Protein AF-A0A812ILW1-F1 (afdb_monomer_lite)

pLDDT: mean 84.96, std 14.06, range [42.44, 96.75]

Sequence (118 aa):
VFGTSQVTTGAGGDLQQVERMARAMVTQFGMSEVGSLAIDDGGFMGPDYSEELSSKIDNAIKEISDDCYLNALNILMTNRACLDRVADELTETETMPGDRLREIIAEYVEIPSKLAAV

Foldseek 3Di:
DQDPVPDDCPCVVVVVVLLVVQLCCVQPVQVDPLGNNVQDQVPPVGTDDDPVSVVVSVVSSVVSSVVVVVVVVVVCVLCVVLVVVVVVVCVVVVDDDPVRSVVSVVVPDPDPPVVVPD

Structure (mmCIF, N/CA/C/O backbone):
data_AF-A0A812ILW1-F1
#
_entry.id   AF-A0A812ILW1-F1
#
loop_
_atom_site.group_PDB
_atom_site.id
_atom_site.type_symbol
_atom_site.label_atom_id
_atom_site.label_alt_id
_atom_site.label_comp_id
_atom_site.label_asym_id
_atom_site.label_entity_id
_atom_site.label_seq_id
_atom_site.pdbx_PDB_ins_code
_atom_site.Cartn_x
_atom_site.Cartn_y
_atom_site.Cartn_z
_atom_site.occupancy
_atom_site.B_iso_or_equiv
_atom_site.auth_seq_id
_atom_site.auth_comp_id
_atom_site.auth_asym_id
_atom_site.auth_atom_id
_atom_site.pdbx_PDB_model_num
ATOM 1 N N . VAL A 1 1 ? -9.021 8.624 5.045 1.00 77.81 1 VAL A N 1
ATOM 2 C CA . VAL A 1 1 ? -9.098 8.835 6.510 1.00 77.81 1 VAL A CA 1
ATOM 3 C C . VAL A 1 1 ? -8.652 10.246 6.868 1.00 77.81 1 VAL A C 1
ATOM 5 O O . VAL A 1 1 ? -9.505 11.073 7.132 1.00 77.81 1 VAL A O 1
ATOM 8 N N . PHE A 1 2 ? -7.349 10.545 6.794 1.00 85.06 2 PHE A N 1
ATOM 9 C CA . PHE A 1 2 ? -6.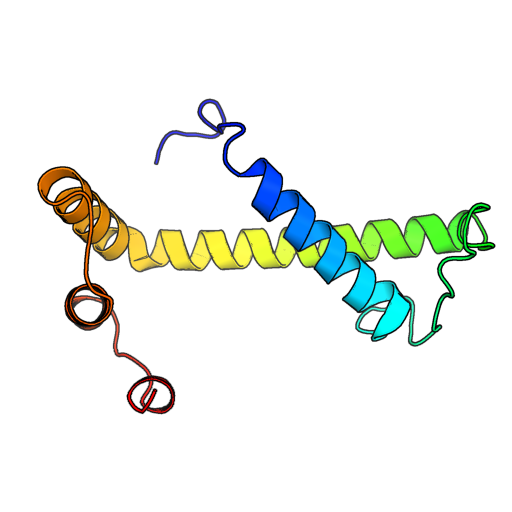768 11.782 7.339 1.00 85.06 2 PHE A CA 1
ATOM 10 C C . PHE A 1 2 ? -6.372 12.820 6.273 1.00 85.06 2 PHE A C 1
ATOM 12 O O . PHE A 1 2 ? -5.941 13.918 6.604 1.00 85.06 2 PHE A O 1
ATOM 19 N N . GLY A 1 3 ? -6.557 12.496 4.989 1.00 85.06 3 GLY A N 1
ATOM 20 C CA . GLY A 1 3 ? -6.200 13.364 3.864 1.00 85.06 3 GLY A CA 1
ATOM 21 C C . GLY A 1 3 ? -4.720 13.283 3.476 1.00 85.06 3 GLY A C 1
ATOM 22 O O . GLY A 1 3 ? -3.897 12.718 4.192 1.00 85.06 3 GLY A O 1
ATOM 23 N N . THR A 1 4 ? -4.381 13.846 2.315 1.00 84.69 4 THR A N 1
ATOM 24 C CA . THR A 1 4 ? -3.015 13.832 1.755 1.00 84.69 4 THR A CA 1
ATOM 25 C C . THR A 1 4 ? -2.028 14.682 2.556 1.00 84.69 4 THR A C 1
ATOM 27 O O . THR A 1 4 ? -0.827 14.441 2.512 1.00 84.69 4 THR A O 1
ATOM 30 N N . SER A 1 5 ? -2.521 15.649 3.332 1.00 83.06 5 SER A N 1
ATOM 31 C CA . SER A 1 5 ? -1.713 16.512 4.199 1.00 83.06 5 SER A CA 1
ATOM 32 C C . SER A 1 5 ? -1.261 15.843 5.499 1.00 83.06 5 SER A C 1
ATOM 34 O O . SER A 1 5 ? -0.462 16.425 6.226 1.00 83.06 5 SER A O 1
ATOM 36 N N . GLN A 1 6 ? -1.780 14.654 5.814 1.00 85.38 6 GLN A N 1
ATOM 37 C CA . GLN A 1 6 ? -1.466 13.899 7.033 1.00 85.38 6 GLN A CA 1
ATOM 38 C C . GLN A 1 6 ? -0.688 12.610 6.732 1.00 85.38 6 GLN A C 1
ATOM 40 O O . GLN A 1 6 ? -0.650 11.692 7.549 1.00 85.38 6 GLN A O 1
ATOM 45 N N . VAL A 1 7 ? -0.078 12.517 5.547 1.00 85.69 7 VAL A N 1
ATOM 46 C CA . VAL A 1 7 ? 0.816 11.405 5.213 1.00 85.69 7 VAL A CA 1
ATOM 47 C C . VAL A 1 7 ? 2.071 11.509 6.078 1.00 85.69 7 VAL A C 1
ATOM 49 O O . VAL A 1 7 ? 2.747 12.537 6.090 1.00 85.69 7 VAL A O 1
ATOM 52 N N . THR A 1 8 ? 2.366 10.446 6.823 1.00 88.81 8 THR A N 1
ATOM 53 C CA . THR A 1 8 ? 3.512 10.384 7.734 1.00 88.81 8 THR A CA 1
ATOM 54 C C . THR A 1 8 ? 4.710 9.713 7.064 1.00 88.81 8 THR A C 1
ATOM 56 O O . THR A 1 8 ? 4.585 9.017 6.057 1.00 88.81 8 THR A O 1
ATOM 59 N N . THR A 1 9 ? 5.896 9.881 7.646 1.00 89.75 9 THR A N 1
ATOM 60 C CA . THR A 1 9 ? 7.130 9.231 7.176 1.00 89.75 9 THR A CA 1
ATOM 61 C C . THR A 1 9 ? 7.246 7.761 7.593 1.00 89.75 9 THR A C 1
ATOM 63 O O . THR A 1 9 ? 8.187 7.086 7.179 1.00 89.75 9 THR A O 1
ATOM 66 N N . GLY A 1 10 ? 6.300 7.240 8.386 1.00 90.81 10 GLY A N 1
ATOM 67 C CA . GLY A 1 10 ? 6.345 5.875 8.924 1.00 90.81 10 GLY A CA 1
ATOM 68 C C . GLY A 1 10 ? 6.320 4.783 7.850 1.00 90.81 10 GLY A C 1
ATOM 69 O O . GLY A 1 10 ? 6.926 3.736 8.037 1.00 90.81 10 GLY A O 1
ATOM 70 N N . ALA A 1 11 ? 5.712 5.060 6.694 1.00 90.50 11 ALA A N 1
ATOM 71 C CA . ALA A 1 11 ? 5.654 4.133 5.561 1.00 90.50 11 ALA A CA 1
ATOM 72 C C . ALA A 1 11 ? 6.949 4.087 4.721 1.00 90.50 11 ALA A C 1
ATOM 74 O O . ALA A 1 11 ? 7.015 3.375 3.722 1.00 90.50 11 ALA A O 1
ATOM 75 N N . GLY A 1 12 ? 7.991 4.849 5.082 1.00 91.88 12 GLY A N 1
ATOM 76 C CA . GLY A 1 12 ? 9.214 4.955 4.279 1.00 91.88 12 GLY A CA 1
ATOM 77 C C . GLY A 1 12 ? 9.913 3.612 4.034 1.00 91.88 12 GLY A C 1
ATOM 78 O O . GLY A 1 12 ? 10.401 3.370 2.932 1.00 91.88 12 GLY A O 1
ATOM 79 N N . GLY A 1 13 ? 9.920 2.716 5.027 1.00 93.88 13 GLY A N 1
ATOM 80 C CA . GLY A 1 13 ? 10.497 1.374 4.882 1.00 93.88 13 GLY A CA 1
ATOM 81 C C . GLY A 1 13 ? 9.727 0.489 3.896 1.00 93.88 13 GLY A C 1
ATOM 82 O O . GLY A 1 13 ? 10.340 -0.249 3.124 1.00 93.88 13 GLY A O 1
ATOM 83 N N . ASP A 1 14 ? 8.399 0.602 3.872 1.00 93.94 14 ASP A N 1
ATOM 84 C CA . ASP A 1 14 ? 7.542 -0.149 2.950 1.00 93.94 14 ASP A CA 1
ATOM 85 C C . ASP A 1 14 ? 7.689 0.368 1.518 1.00 93.94 14 ASP A C 1
ATOM 87 O O . ASP A 1 14 ? 7.834 -0.424 0.591 1.00 93.94 14 ASP A O 1
ATOM 91 N N . LEU A 1 15 ? 7.770 1.689 1.329 1.00 92.44 15 LEU A N 1
ATOM 92 C CA . LEU A 1 15 ? 8.015 2.287 0.011 1.00 92.44 15 LEU A CA 1
ATOM 93 C C . LEU A 1 15 ? 9.360 1.844 -0.581 1.00 92.44 15 LEU A C 1
ATOM 95 O O . LEU A 1 15 ? 9.443 1.543 -1.769 1.00 92.44 15 LEU A O 1
ATOM 99 N N . GLN A 1 16 ? 10.403 1.737 0.246 1.00 92.94 16 GLN A N 1
ATOM 100 C CA . GLN A 1 16 ? 11.686 1.182 -0.192 1.00 92.94 16 GLN A CA 1
ATOM 101 C C . GLN A 1 16 ? 11.585 -0.304 -0.565 1.00 92.94 16 GLN A C 1
ATOM 103 O O . GLN A 1 16 ? 12.295 -0.757 -1.457 1.00 92.94 16 GLN A O 1
ATOM 108 N N . GLN A 1 17 ? 10.743 -1.086 0.118 1.00 94.31 17 GLN A N 1
ATOM 109 C CA . GLN A 1 17 ? 10.502 -2.485 -0.253 1.00 94.31 17 GLN A CA 1
ATOM 110 C C . GLN A 1 17 ? 9.762 -2.601 -1.588 1.00 94.31 17 GLN A C 1
ATOM 112 O O . GLN A 1 17 ? 10.154 -3.423 -2.416 1.00 94.31 17 GLN A O 1
ATOM 117 N N . VAL A 1 18 ? 8.743 -1.764 -1.807 1.00 93.94 18 VAL A N 1
ATOM 118 C CA . VAL A 1 18 ? 7.997 -1.700 -3.072 1.00 93.94 18 VAL A CA 1
ATOM 119 C C . VAL A 1 18 ? 8.933 -1.360 -4.229 1.00 93.94 18 VAL A C 1
ATOM 121 O O . VAL A 1 18 ? 8.934 -2.079 -5.224 1.00 93.94 18 VAL A O 1
ATOM 124 N N . GLU A 1 19 ? 9.783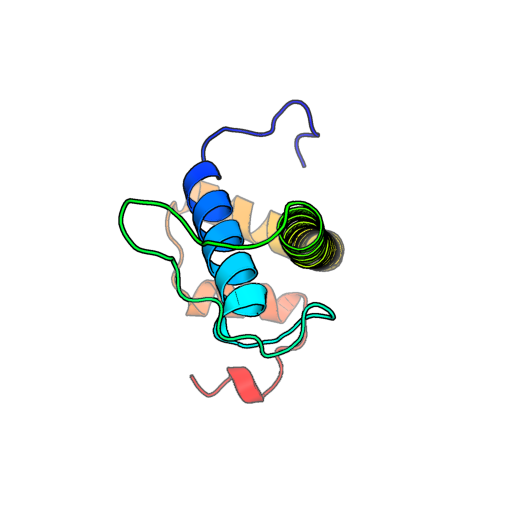 -0.340 -4.077 1.00 91.12 19 GLU A N 1
ATOM 125 C CA . GLU A 1 19 ? 10.756 0.049 -5.107 1.00 91.12 19 GLU A CA 1
ATOM 126 C C . GLU A 1 19 ? 11.689 -1.109 -5.474 1.00 91.12 19 GLU A C 1
ATOM 128 O O . GLU A 1 19 ? 11.804 -1.454 -6.651 1.00 91.12 19 GLU A O 1
ATOM 133 N N . ARG A 1 20 ? 12.284 -1.776 -4.475 1.00 91.94 20 ARG A N 1
ATOM 134 C CA . ARG A 1 20 ? 13.196 -2.903 -4.720 1.00 91.94 20 ARG A CA 1
ATOM 135 C C . ARG A 1 20 ? 12.507 -4.060 -5.432 1.00 91.94 20 ARG A C 1
ATOM 137 O O . ARG A 1 20 ? 13.096 -4.672 -6.321 1.00 91.94 20 ARG A O 1
ATOM 144 N N . MET A 1 21 ? 11.275 -4.375 -5.035 1.00 93.69 21 MET A N 1
ATOM 145 C CA . MET A 1 21 ? 10.512 -5.467 -5.633 1.00 93.69 21 MET A CA 1
ATOM 146 C C . MET A 1 21 ? 10.123 -5.143 -7.076 1.00 93.69 21 MET A C 1
ATOM 148 O O . MET A 1 21 ? 10.371 -5.957 -7.961 1.00 93.69 21 MET A O 1
ATOM 152 N N . ALA A 1 22 ? 9.594 -3.944 -7.326 1.00 92.81 22 ALA A N 1
ATOM 153 C CA . ALA A 1 22 ? 9.242 -3.489 -8.667 1.00 92.81 22 ALA A CA 1
ATOM 154 C C . ALA A 1 22 ? 10.474 -3.435 -9.584 1.00 92.81 22 ALA A C 1
ATOM 156 O O . ALA A 1 22 ? 10.419 -3.905 -10.719 1.00 92.81 22 ALA A O 1
ATOM 157 N N . ARG A 1 23 ? 11.621 -2.961 -9.079 1.00 90.25 23 ARG A N 1
ATOM 158 C CA . ARG A 1 23 ? 12.887 -2.989 -9.822 1.00 90.25 23 ARG A CA 1
ATOM 159 C C . ARG A 1 23 ? 13.278 -4.410 -10.209 1.00 90.25 23 ARG A C 1
ATOM 161 O O . ARG A 1 23 ? 13.538 -4.646 -11.382 1.00 90.25 23 ARG A O 1
ATOM 168 N N . ALA A 1 24 ? 13.260 -5.360 -9.273 1.00 89.50 24 ALA A N 1
ATOM 169 C CA . ALA A 1 24 ? 13.571 -6.760 -9.568 1.00 89.50 24 ALA A CA 1
ATOM 170 C C . ALA A 1 24 ? 12.585 -7.383 -10.576 1.00 89.50 24 ALA A C 1
ATOM 172 O O . ALA A 1 24 ? 13.000 -8.112 -11.478 1.00 89.50 24 ALA A O 1
ATOM 173 N N . MET A 1 25 ? 11.292 -7.057 -10.476 1.00 90.56 25 MET A N 1
ATOM 174 C CA . MET A 1 25 ? 10.280 -7.482 -11.449 1.00 90.56 25 MET A CA 1
ATOM 175 C C . MET A 1 25 ? 10.633 -7.034 -12.868 1.00 90.56 25 MET A C 1
ATOM 177 O O . MET A 1 25 ? 10.534 -7.829 -13.801 1.00 90.56 25 MET A O 1
ATOM 181 N N . VAL A 1 26 ? 11.094 -5.794 -13.019 1.00 89.19 26 VAL A N 1
ATOM 182 C CA . VAL A 1 26 ? 11.481 -5.227 -14.312 1.00 89.19 26 VAL A CA 1
ATOM 183 C C . VAL A 1 26 ? 12.824 -5.780 -14.800 1.00 89.19 26 VAL A C 1
ATOM 185 O O . VAL A 1 26 ? 12.906 -6.238 -15.934 1.00 89.19 26 VAL A O 1
ATOM 188 N N . THR A 1 27 ? 13.870 -5.765 -13.971 1.00 84.12 27 THR A N 1
ATOM 189 C CA . THR A 1 27 ? 15.255 -6.011 -14.421 1.00 84.12 27 THR A CA 1
ATOM 190 C C . THR A 1 27 ? 15.713 -7.463 -14.329 1.00 84.12 27 THR A C 1
ATOM 192 O O . THR A 1 27 ? 16.643 -7.851 -15.032 1.00 84.12 27 THR A O 1
ATOM 195 N N . GLN A 1 28 ? 15.098 -8.274 -13.464 1.00 83.31 28 GLN A N 1
ATOM 196 C CA . GLN A 1 28 ? 15.520 -9.660 -13.222 1.00 83.31 28 GLN A CA 1
ATOM 197 C C . GLN A 1 28 ? 14.484 -10.665 -13.716 1.00 83.31 28 GLN A C 1
ATOM 199 O O . GLN A 1 28 ? 14.843 -11.716 -14.244 1.00 83.31 28 GLN A O 1
ATOM 204 N N . PHE A 1 29 ? 13.197 -10.358 -13.544 1.00 85.50 29 PHE A N 1
ATOM 205 C CA . PHE A 1 29 ? 12.118 -11.295 -13.867 1.00 85.50 29 PHE A CA 1
ATOM 206 C C . PHE A 1 29 ? 11.473 -11.040 -15.232 1.00 85.50 29 PHE A C 1
ATOM 208 O O . PHE A 1 29 ? 10.720 -11.891 -15.704 1.00 85.50 29 PHE A O 1
ATOM 215 N N . GLY A 1 30 ? 11.766 -9.905 -15.875 1.00 83.94 30 GLY A N 1
ATOM 216 C CA . GLY A 1 30 ? 11.211 -9.557 -17.184 1.00 83.94 30 GLY A CA 1
ATOM 217 C C . GLY A 1 30 ? 9.691 -9.380 -17.169 1.00 83.94 30 GLY A C 1
ATOM 218 O O . GLY A 1 30 ? 9.025 -9.711 -18.144 1.00 83.94 30 GLY A O 1
ATOM 219 N N . MET A 1 31 ? 9.129 -8.899 -16.057 1.00 85.88 31 MET A N 1
ATOM 220 C CA . MET A 1 31 ? 7.686 -8.697 -15.865 1.00 85.88 31 MET A CA 1
ATOM 221 C C . MET A 1 31 ? 7.204 -7.331 -16.379 1.00 85.88 31 MET A C 1
ATOM 223 O O . MET A 1 31 ? 6.250 -6.767 -15.848 1.00 85.88 31 MET A O 1
ATOM 227 N N . SER A 1 32 ? 7.870 -6.775 -17.389 1.00 84.31 32 SER A N 1
ATOM 228 C CA . SER A 1 32 ? 7.464 -5.530 -18.038 1.00 84.31 32 SER A CA 1
ATOM 229 C C . SER A 1 32 ? 7.824 -5.528 -19.520 1.00 84.31 32 SER A C 1
ATOM 231 O O . SER A 1 32 ? 8.576 -6.377 -20.003 1.00 84.31 32 SER A O 1
ATOM 233 N N . GLU A 1 33 ? 7.331 -4.515 -20.231 1.00 75.94 33 GLU A N 1
ATOM 234 C CA . GLU A 1 33 ? 7.620 -4.255 -21.648 1.00 75.94 33 GLU A CA 1
ATOM 235 C C . GLU A 1 33 ? 9.115 -4.003 -21.939 1.00 75.94 33 GLU A C 1
ATOM 237 O O . GLU A 1 33 ? 9.536 -3.995 -23.094 1.00 75.94 33 GLU A O 1
ATOM 242 N N . VAL A 1 34 ? 9.944 -3.831 -20.899 1.00 76.56 34 VAL A N 1
ATOM 243 C CA . VAL A 1 34 ? 11.413 -3.778 -21.014 1.00 76.56 34 VAL A CA 1
ATOM 244 C C . VAL A 1 34 ? 11.989 -5.143 -21.441 1.00 76.56 34 VAL A C 1
ATOM 246 O O . VAL A 1 34 ? 13.073 -5.204 -22.024 1.00 76.56 34 VAL A O 1
ATOM 249 N N . GLY A 1 35 ? 11.232 -6.228 -21.239 1.00 64.38 35 GLY A N 1
ATOM 250 C CA . GLY A 1 35 ? 11.584 -7.589 -21.632 1.00 64.38 35 GLY A CA 1
ATOM 251 C C . GLY A 1 35 ? 12.519 -8.291 -20.645 1.00 64.38 35 GLY A C 1
ATOM 252 O O . GLY A 1 35 ? 13.005 -7.710 -19.679 1.00 64.38 35 GLY A O 1
ATOM 253 N N . SER A 1 36 ? 12.791 -9.575 -20.892 1.00 58.41 36 SER A N 1
ATOM 254 C CA . SER A 1 36 ? 13.650 -10.431 -20.057 1.00 58.41 36 SER A CA 1
ATOM 255 C C . SER A 1 36 ? 15.144 -10.179 -20.283 1.00 58.41 36 SER A C 1
ATOM 257 O O . SER A 1 36 ? 15.926 -11.122 -20.443 1.00 58.41 36 SER A O 1
ATOM 259 N N . LEU A 1 37 ? 15.553 -8.914 -20.364 1.00 57.56 37 LEU A N 1
ATOM 260 C CA . LEU A 1 37 ? 16.964 -8.585 -20.276 1.00 57.56 37 LEU A CA 1
ATOM 261 C C . LEU A 1 37 ? 17.329 -8.793 -18.806 1.00 57.56 37 LEU A C 1
ATOM 263 O O . LEU A 1 37 ? 16.872 -8.039 -17.958 1.00 57.56 37 LEU A O 1
ATOM 267 N N . ALA A 1 38 ? 18.079 -9.851 -18.488 1.00 56.19 38 ALA A N 1
ATOM 268 C CA . ALA A 1 38 ? 18.711 -9.970 -17.179 1.00 56.19 38 ALA A CA 1
ATOM 269 C C . ALA A 1 38 ? 19.770 -8.866 -17.111 1.00 56.19 38 ALA A C 1
ATOM 271 O O . ALA A 1 38 ? 20.903 -9.049 -17.560 1.00 56.19 38 ALA A O 1
ATOM 272 N N . ILE A 1 39 ? 19.349 -7.682 -16.676 1.00 60.44 39 ILE A N 1
ATOM 273 C CA . ILE A 1 39 ? 20.222 -6.524 -16.557 1.00 60.44 39 ILE A CA 1
ATOM 274 C C . ILE A 1 39 ? 21.060 -6.766 -15.309 1.00 60.44 39 ILE A C 1
ATOM 276 O O . ILE A 1 39 ? 20.557 -6.688 -14.190 1.00 60.44 39 ILE A O 1
ATOM 280 N N . ASP A 1 40 ? 22.319 -7.140 -15.524 1.00 57.22 40 ASP A N 1
ATOM 281 C CA . ASP A 1 40 ? 23.295 -7.290 -14.453 1.00 57.22 40 ASP A CA 1
ATOM 282 C C . ASP A 1 40 ? 23.500 -5.933 -13.767 1.00 57.22 40 ASP A C 1
ATOM 284 O O . ASP A 1 40 ? 23.662 -4.910 -14.434 1.00 57.22 40 ASP A O 1
ATOM 288 N N . ASP A 1 41 ? 23.494 -5.916 -12.434 1.00 57.12 41 ASP A N 1
ATOM 289 C CA . ASP A 1 41 ? 23.499 -4.695 -11.609 1.00 57.12 41 ASP A CA 1
ATOM 290 C C . ASP A 1 41 ? 24.876 -3.988 -11.609 1.00 57.12 41 ASP A C 1
ATOM 292 O O . ASP A 1 41 ? 25.139 -3.095 -10.809 1.00 57.12 41 ASP A O 1
ATOM 296 N N . GLY A 1 42 ? 25.796 -4.406 -12.492 1.00 53.59 42 GLY A N 1
ATOM 297 C CA . GLY A 1 42 ? 27.054 -3.721 -12.826 1.00 53.59 42 GLY A CA 1
ATOM 298 C C . GLY A 1 42 ? 28.061 -3.545 -11.681 1.00 53.59 42 GLY A C 1
ATOM 299 O O . GLY A 1 42 ? 29.112 -2.924 -11.858 1.00 53.59 42 GLY A O 1
ATOM 300 N N . GLY A 1 43 ? 27.780 -4.079 -10.491 1.00 57.34 43 GLY A N 1
ATOM 301 C CA . GLY A 1 43 ? 28.600 -3.851 -9.306 1.00 57.34 43 GLY A CA 1
ATOM 302 C C . GLY A 1 43 ? 28.767 -2.356 -8.988 1.00 57.34 43 GLY A C 1
ATOM 303 O O . GLY A 1 43 ? 27.867 -1.545 -9.172 1.00 57.34 43 GLY A O 1
ATOM 304 N N . PHE A 1 44 ? 29.943 -1.963 -8.492 1.00 51.25 44 PHE A N 1
ATOM 305 C CA . PHE A 1 44 ? 30.208 -0.609 -7.971 1.00 51.25 44 PHE A CA 1
ATOM 306 C C . PHE A 1 44 ? 30.123 0.522 -9.022 1.00 51.25 44 PHE A C 1
ATOM 308 O O . PHE A 1 44 ? 30.093 1.692 -8.648 1.00 51.25 44 PHE A O 1
ATOM 315 N N . MET A 1 45 ? 30.104 0.199 -10.320 1.00 58.31 45 MET A N 1
ATOM 316 C CA . MET A 1 45 ? 29.984 1.183 -11.406 1.00 58.31 45 MET A CA 1
ATOM 317 C C . MET A 1 45 ? 28.534 1.450 -11.835 1.00 58.31 45 MET A C 1
ATOM 319 O O . MET A 1 45 ? 28.304 2.380 -12.605 1.00 58.31 45 MET A O 1
ATOM 323 N N . GLY A 1 46 ? 27.567 0.711 -11.281 1.00 56.19 46 GLY A N 1
ATOM 324 C CA . GLY A 1 46 ? 26.178 0.757 -11.718 1.00 56.19 46 GLY A CA 1
ATOM 325 C C . GLY A 1 46 ? 25.982 0.058 -13.067 1.00 56.19 46 GLY A C 1
ATOM 326 O O . GLY A 1 46 ? 26.951 -0.273 -13.755 1.00 56.19 46 GLY A O 1
ATOM 327 N N . PRO A 1 47 ? 24.731 -0.224 -13.439 1.00 59.03 47 PRO A N 1
ATOM 328 C CA . PRO A 1 47 ? 24.440 -0.980 -14.644 1.00 59.03 47 PRO A CA 1
ATOM 329 C C . PRO A 1 47 ? 24.764 -0.169 -15.911 1.00 59.03 47 PRO A C 1
ATOM 331 O O . PRO A 1 47 ? 24.428 1.010 -16.029 1.00 59.03 47 PRO A O 1
ATOM 334 N N . ASP A 1 48 ? 25.422 -0.823 -16.867 1.00 61.31 48 ASP A N 1
ATOM 335 C CA . ASP A 1 48 ? 25.941 -0.213 -18.097 1.00 61.31 48 ASP A CA 1
ATOM 336 C C . ASP A 1 48 ? 24.857 -0.258 -19.196 1.00 61.31 48 ASP A C 1
ATOM 338 O O . ASP A 1 48 ? 24.909 -1.057 -20.134 1.00 61.31 48 ASP A O 1
ATOM 342 N N . TYR A 1 49 ? 23.798 0.544 -19.037 1.00 72.12 49 TYR A N 1
ATOM 343 C CA . TYR A 1 49 ? 22.727 0.674 -20.031 1.00 72.12 49 TYR A CA 1
ATOM 344 C C . TYR A 1 49 ? 22.514 2.107 -20.526 1.00 72.12 49 TYR A C 1
ATOM 346 O O . TYR A 1 49 ? 22.852 3.084 -19.861 1.00 72.12 49 TYR A O 1
A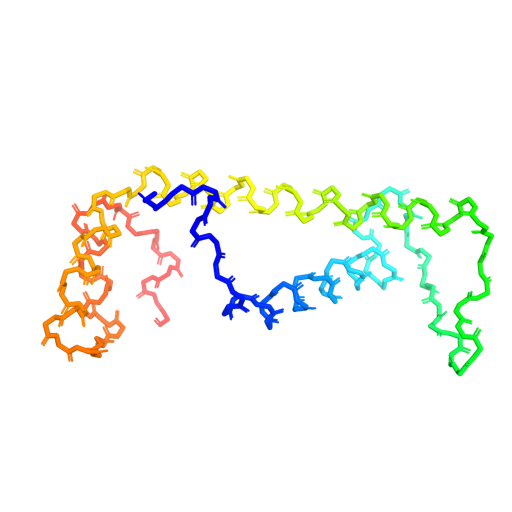TOM 354 N N . SER A 1 50 ? 21.957 2.233 -21.737 1.00 80.19 50 SER A N 1
ATOM 355 C CA . SER A 1 50 ? 21.673 3.534 -22.346 1.00 80.19 50 SER A CA 1
ATOM 356 C C . SER A 1 50 ? 20.647 4.322 -21.530 1.00 80.19 50 SER A C 1
ATOM 358 O O . SER A 1 50 ? 19.756 3.742 -20.915 1.00 80.19 50 SER A O 1
ATOM 360 N N . GLU A 1 51 ? 20.715 5.653 -21.597 1.00 82.25 51 GLU A N 1
ATOM 361 C CA . GLU A 1 51 ? 19.747 6.555 -20.952 1.00 82.25 51 GLU A CA 1
ATOM 362 C C . GLU A 1 51 ? 18.293 6.240 -21.350 1.00 82.25 51 GLU A C 1
ATOM 364 O O . GLU A 1 51 ? 17.376 6.313 -20.532 1.00 82.25 51 GLU A O 1
ATOM 369 N N . GLU A 1 52 ? 18.084 5.806 -22.597 1.00 84.06 52 GLU A N 1
ATOM 370 C CA . GLU A 1 52 ? 16.780 5.352 -23.081 1.00 84.06 52 GLU A CA 1
ATOM 371 C C . GLU A 1 52 ? 16.289 4.104 -22.330 1.00 84.06 52 GLU A C 1
ATOM 373 O O . GLU A 1 52 ? 15.110 4.021 -21.982 1.00 84.06 52 GLU A O 1
ATOM 378 N N . LEU A 1 53 ? 17.173 3.137 -22.057 1.00 83.19 53 LEU A N 1
ATOM 379 C CA . LEU A 1 53 ? 16.816 1.946 -21.289 1.00 83.19 53 LEU A CA 1
ATOM 380 C C . LEU A 1 53 ? 16.580 2.290 -19.814 1.00 83.19 53 LEU A C 1
ATOM 382 O O . LEU A 1 53 ? 15.599 1.808 -19.250 1.00 83.19 53 LEU A O 1
ATOM 386 N N . SER A 1 54 ? 17.391 3.179 -19.225 1.00 84.94 54 SER A N 1
ATOM 387 C CA . SER A 1 54 ? 17.168 3.712 -17.871 1.00 84.94 54 SER A CA 1
ATOM 388 C C . SER A 1 54 ? 15.762 4.281 -17.731 1.00 84.94 54 SER A C 1
ATOM 390 O O . SER A 1 54 ? 15.014 3.905 -16.832 1.00 84.94 54 SER A O 1
ATOM 392 N N . SER A 1 55 ? 15.376 5.144 -18.674 1.00 88.75 55 SER A N 1
ATOM 393 C CA . SER A 1 55 ? 14.066 5.787 -18.664 1.00 88.75 55 SER A CA 1
ATOM 394 C C . SER A 1 55 ? 12.931 4.769 -18.788 1.00 88.75 55 SER A C 1
ATOM 396 O O . SER A 1 55 ? 11.923 4.889 -18.093 1.00 88.75 55 SER A O 1
ATOM 398 N N . LYS A 1 56 ? 13.092 3.735 -19.623 1.00 89.06 56 LYS A N 1
ATOM 399 C CA . LYS A 1 56 ? 12.102 2.652 -19.744 1.00 89.06 56 LYS A CA 1
ATOM 400 C C . LYS A 1 56 ? 11.956 1.853 -18.447 1.00 89.06 56 LYS A C 1
ATOM 402 O O . LYS A 1 56 ? 10.830 1.539 -18.070 1.00 89.06 56 LYS A O 1
ATOM 407 N N . ILE A 1 57 ? 13.059 1.559 -17.757 1.00 88.00 57 ILE A N 1
ATOM 408 C CA . ILE A 1 57 ? 13.041 0.860 -16.464 1.00 88.00 57 ILE A CA 1
ATOM 409 C C . ILE A 1 57 ? 12.310 1.697 -15.414 1.00 88.00 57 ILE A C 1
ATOM 411 O O . ILE A 1 57 ? 11.391 1.194 -14.771 1.00 88.00 57 ILE A O 1
ATOM 415 N N . ASP A 1 58 ? 12.678 2.969 -15.265 1.00 89.81 58 ASP A N 1
ATOM 416 C CA . ASP A 1 58 ? 12.074 3.850 -14.262 1.00 89.81 58 ASP A CA 1
ATOM 417 C C . ASP A 1 58 ? 10.572 4.054 -14.513 1.00 89.81 58 ASP A C 1
ATOM 419 O O . ASP A 1 58 ? 9.777 4.036 -13.570 1.00 89.81 58 ASP A O 1
ATOM 423 N N . ASN A 1 59 ? 10.162 4.173 -15.781 1.00 92.94 59 ASN A N 1
ATOM 424 C CA . ASN A 1 59 ? 8.747 4.248 -16.148 1.00 92.94 59 ASN A CA 1
ATOM 425 C C . ASN A 1 59 ? 7.994 2.961 -15.779 1.00 92.94 59 ASN A C 1
ATOM 427 O O . ASN A 1 59 ? 6.938 3.044 -15.160 1.00 92.94 59 ASN A O 1
ATOM 431 N N . ALA A 1 60 ? 8.552 1.783 -16.076 1.00 92.25 60 ALA A N 1
ATOM 432 C CA . ALA A 1 60 ? 7.921 0.509 -15.730 1.00 92.25 60 ALA A CA 1
ATOM 433 C C . ALA A 1 60 ? 7.794 0.310 -14.208 1.00 92.25 60 ALA A C 1
ATOM 435 O O . ALA A 1 60 ? 6.761 -0.146 -13.721 1.00 92.25 60 ALA A O 1
ATOM 436 N N . ILE A 1 61 ? 8.820 0.689 -13.436 1.00 92.50 61 ILE A N 1
ATOM 437 C CA . ILE A 1 61 ? 8.774 0.652 -11.964 1.00 92.50 61 ILE A CA 1
ATOM 438 C C . ILE A 1 61 ? 7.653 1.553 -11.444 1.00 92.50 61 ILE A C 1
ATOM 440 O O . ILE A 1 61 ? 6.910 1.163 -10.537 1.00 92.50 61 ILE A O 1
ATOM 444 N N . LYS A 1 62 ? 7.531 2.756 -12.015 1.00 93.44 62 LYS A N 1
ATOM 445 C CA . LYS A 1 62 ? 6.490 3.710 -11.645 1.00 93.44 62 LYS A CA 1
ATOM 446 C C . LYS A 1 62 ? 5.096 3.164 -11.946 1.00 93.44 62 LYS A C 1
ATOM 448 O O . LYS A 1 62 ? 4.258 3.193 -11.055 1.00 93.44 62 LYS A O 1
ATOM 453 N N . GLU A 1 63 ? 4.871 2.626 -13.142 1.00 94.19 63 GLU A N 1
ATOM 454 C CA . GLU A 1 63 ? 3.584 2.035 -13.534 1.00 94.19 63 GLU A CA 1
ATOM 455 C C . GLU A 1 63 ? 3.164 0.911 -12.579 1.00 94.19 63 GLU A C 1
ATOM 457 O O . GLU A 1 63 ? 2.069 0.955 -12.021 1.00 94.19 63 GLU A O 1
ATOM 462 N N . ILE A 1 64 ? 4.066 -0.033 -12.286 1.00 94.06 64 ILE A N 1
ATOM 463 C CA . ILE A 1 64 ? 3.800 -1.127 -11.337 1.00 94.06 64 ILE A CA 1
ATOM 464 C C . ILE A 1 64 ? 3.447 -0.582 -9.947 1.00 94.06 64 ILE A C 1
ATOM 466 O O . ILE A 1 64 ? 2.522 -1.073 -9.295 1.00 94.06 64 ILE A O 1
ATOM 470 N N . SER A 1 65 ? 4.190 0.421 -9.476 1.00 94.19 65 SER A N 1
ATOM 471 C CA . SER A 1 65 ? 3.991 1.004 -8.146 1.00 94.19 65 SER A CA 1
ATOM 472 C C . SER A 1 65 ? 2.658 1.752 -8.048 1.00 94.19 65 SER A C 1
ATOM 474 O O . SER A 1 65 ? 1.938 1.586 -7.061 1.00 94.19 65 SER A O 1
ATOM 476 N N . ASP A 1 66 ? 2.315 2.533 -9.073 1.00 94.62 66 ASP A N 1
ATOM 477 C CA . ASP A 1 66 ? 1.074 3.305 -9.150 1.00 94.62 66 ASP A CA 1
ATOM 478 C C . ASP A 1 66 ? -0.149 2.371 -9.223 1.00 94.62 66 ASP A C 1
ATOM 480 O O . ASP A 1 66 ? -1.112 2.556 -8.473 1.00 94.62 66 ASP A O 1
ATOM 484 N N . ASP A 1 67 ? -0.092 1.311 -10.033 1.00 95.25 67 ASP A N 1
ATOM 485 C CA . ASP A 1 67 ? -1.164 0.314 -10.139 1.00 95.25 67 ASP A CA 1
ATOM 486 C C . ASP A 1 67 ? -1.384 -0.432 -8.817 1.00 95.25 67 ASP A C 1
ATOM 488 O O . ASP A 1 67 ? -2.521 -0.581 -8.351 1.00 95.25 67 ASP A O 1
ATOM 492 N N . CYS A 1 68 ? -0.299 -0.865 -8.165 1.00 95.19 68 CYS A N 1
ATOM 493 C CA . CYS A 1 68 ? -0.368 -1.497 -6.848 1.00 95.19 68 CYS A CA 1
ATOM 494 C C . CYS A 1 68 ? -0.978 -0.557 -5.803 1.00 95.19 68 CYS A C 1
ATOM 496 O O . CYS A 1 68 ? -1.822 -0.981 -5.008 1.00 95.19 68 CYS A O 1
ATOM 498 N N . TYR A 1 69 ? -0.585 0.720 -5.814 1.00 94.56 69 TYR A N 1
ATOM 499 C CA . TYR A 1 69 ? -1.122 1.731 -4.911 1.00 94.56 69 TYR A CA 1
ATOM 500 C C . TYR A 1 69 ? -2.625 1.936 -5.119 1.00 94.56 69 TYR A C 1
ATOM 502 O O . TYR A 1 69 ? -3.391 1.900 -4.153 1.00 94.56 69 TYR A O 1
ATOM 510 N N . LEU A 1 70 ? -3.066 2.104 -6.368 1.00 95.94 70 LEU A N 1
ATOM 511 C CA . LEU A 1 70 ? -4.480 2.284 -6.698 1.00 95.94 70 LEU A CA 1
ATOM 512 C C . LEU A 1 70 ? -5.311 1.057 -6.320 1.00 95.94 70 LEU A C 1
ATOM 514 O O . LEU A 1 70 ? -6.403 1.204 -5.768 1.00 95.94 70 LEU A O 1
ATOM 518 N N . ASN A 1 71 ? -4.791 -0.147 -6.556 1.00 96.75 71 ASN A N 1
ATOM 519 C CA . ASN A 1 71 ? -5.460 -1.379 -6.161 1.00 96.75 71 ASN A CA 1
ATOM 520 C C . ASN A 1 71 ? -5.590 -1.483 -4.633 1.00 96.75 71 ASN A C 1
ATOM 522 O O . ASN A 1 71 ? -6.686 -1.704 -4.116 1.00 96.75 71 ASN A O 1
ATOM 526 N N . ALA A 1 72 ? -4.503 -1.244 -3.894 1.00 95.50 72 ALA A N 1
ATOM 527 C CA . ALA A 1 72 ? -4.524 -1.232 -2.433 1.00 95.50 72 ALA A CA 1
ATOM 528 C C . ALA A 1 72 ? -5.522 -0.195 -1.893 1.00 95.50 72 ALA A C 1
ATOM 530 O O . ALA A 1 72 ? -6.330 -0.505 -1.015 1.00 95.50 72 ALA A O 1
ATOM 531 N N . LEU A 1 73 ? -5.523 1.015 -2.459 1.00 94.44 73 LEU A N 1
ATOM 532 C CA . LEU A 1 73 ? -6.470 2.065 -2.102 1.00 94.44 73 LEU A CA 1
ATOM 533 C C . LEU A 1 73 ? -7.914 1.618 -2.352 1.00 94.44 73 LEU A C 1
ATOM 535 O O . LEU A 1 73 ? -8.758 1.774 -1.472 1.00 94.44 73 LEU A O 1
ATOM 539 N N . ASN A 1 74 ? -8.194 1.023 -3.511 1.00 95.94 74 ASN A N 1
ATOM 540 C CA . ASN A 1 74 ? -9.523 0.535 -3.853 1.00 95.94 74 ASN A CA 1
ATOM 541 C C . ASN A 1 74 ? -9.999 -0.570 -2.896 1.00 95.94 74 ASN A C 1
ATOM 543 O O . ASN A 1 74 ? -11.137 -0.524 -2.424 1.00 95.94 74 ASN A O 1
ATOM 547 N N . ILE A 1 75 ? -9.129 -1.523 -2.547 1.00 94.44 75 ILE A N 1
ATOM 548 C CA . ILE A 1 75 ? -9.431 -2.586 -1.576 1.00 94.44 75 ILE A CA 1
ATOM 549 C C . ILE A 1 75 ? -9.777 -1.979 -0.211 1.00 94.44 75 ILE A C 1
ATOM 551 O O . ILE A 1 75 ? -10.801 -2.331 0.379 1.00 94.44 75 ILE A O 1
ATOM 555 N N . LEU A 1 76 ? -8.964 -1.040 0.281 1.00 94.19 76 LEU A N 1
ATOM 556 C CA . LEU A 1 76 ? -9.182 -0.393 1.578 1.00 94.19 76 LEU A CA 1
ATOM 557 C C . LEU A 1 76 ? -10.437 0.490 1.590 1.00 94.19 76 LEU A C 1
ATOM 559 O O . LEU A 1 76 ? -11.155 0.527 2.589 1.00 94.19 76 LEU A O 1
ATOM 563 N N . MET A 1 77 ? -10.722 1.196 0.493 1.00 93.50 77 MET A N 1
ATOM 564 C CA . MET A 1 77 ? -11.927 2.020 0.358 1.00 93.50 77 MET A CA 1
ATOM 565 C C . MET A 1 77 ? -13.192 1.167 0.284 1.00 93.50 77 MET A C 1
ATOM 567 O O . MET A 1 77 ? -14.183 1.496 0.932 1.00 93.50 77 MET A O 1
ATOM 571 N N . THR A 1 78 ? -13.151 0.058 -0.455 1.00 94.81 78 THR A N 1
ATOM 572 C CA . THR A 1 78 ? -14.278 -0.878 -0.566 1.00 94.81 78 THR A CA 1
ATOM 573 C C . THR A 1 78 ? -14.604 -1.510 0.787 1.00 94.81 78 THR A C 1
ATOM 575 O O . THR A 1 78 ? -15.770 -1.659 1.139 1.00 94.81 78 THR A O 1
ATOM 578 N N . ASN A 1 79 ? -13.581 -1.803 1.593 1.00 94.88 79 ASN A N 1
ATOM 579 C CA . ASN A 1 79 ? -13.719 -2.451 2.900 1.00 94.88 79 ASN A CA 1
ATOM 580 C C . ASN A 1 79 ? -13.625 -1.464 4.069 1.00 94.88 79 ASN A C 1
ATOM 582 O O . ASN A 1 79 ? -13.177 -1.813 5.163 1.00 94.88 79 ASN A O 1
ATOM 586 N N . ARG A 1 80 ? -14.054 -0.215 3.850 1.00 94.31 80 ARG A N 1
ATOM 587 C CA . ARG A 1 80 ? -13.872 0.877 4.808 1.00 94.31 80 ARG A CA 1
ATOM 588 C C . ARG A 1 80 ? -14.425 0.568 6.201 1.00 94.31 80 ARG A C 1
ATOM 590 O O . ARG A 1 80 ? -13.749 0.832 7.189 1.00 94.31 80 ARG A O 1
ATOM 597 N N . ALA A 1 81 ? -15.630 0.005 6.265 1.00 94.94 81 ALA A N 1
ATOM 598 C CA . ALA A 1 81 ? -16.287 -0.323 7.527 1.00 94.94 81 ALA A CA 1
ATOM 599 C C . ALA A 1 81 ? -15.526 -1.400 8.321 1.00 94.94 81 ALA A C 1
ATOM 601 O O . ALA A 1 81 ? -15.394 -1.281 9.535 1.00 94.94 81 ALA A O 1
ATOM 602 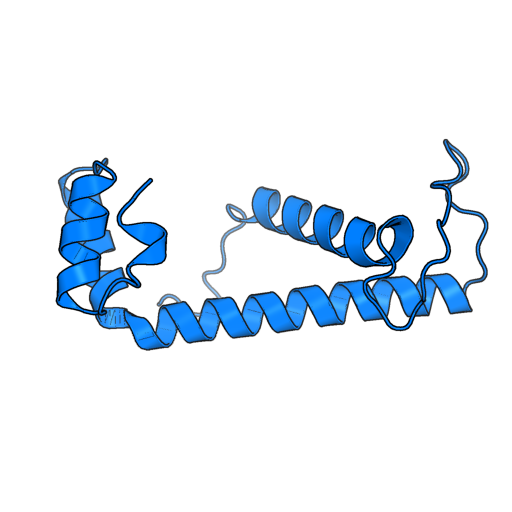N N . CYS A 1 82 ? -14.969 -2.403 7.633 1.00 95.62 82 CYS A N 1
ATOM 603 C CA . CYS A 1 82 ? -14.117 -3.415 8.254 1.00 95.62 82 CYS A CA 1
ATOM 604 C C . CYS A 1 82 ? -12.838 -2.788 8.823 1.00 95.62 82 CYS A C 1
ATOM 606 O O . CYS A 1 82 ? -12.447 -3.100 9.944 1.00 95.62 82 CYS A O 1
ATOM 608 N N . LEU A 1 83 ? -12.193 -1.891 8.067 1.00 95.44 83 LEU A N 1
ATOM 609 C CA . LEU A 1 83 ? -10.970 -1.218 8.508 1.00 95.44 83 LEU A CA 1
ATOM 610 C C . LEU A 1 83 ? -11.205 -0.385 9.774 1.00 95.44 83 LEU A C 1
ATOM 612 O O . LEU A 1 83 ? -10.407 -0.464 10.704 1.00 95.44 83 LEU A O 1
ATOM 616 N N . ASP A 1 84 ? -12.296 0.384 9.812 1.00 95.69 84 ASP A N 1
ATOM 617 C CA . ASP A 1 84 ? -12.643 1.204 10.976 1.00 95.69 84 ASP A CA 1
ATOM 618 C C . ASP A 1 84 ? -12.922 0.313 12.205 1.00 95.69 84 ASP A C 1
ATOM 620 O O . ASP A 1 84 ? -12.364 0.551 13.272 1.00 95.69 84 ASP A O 1
ATOM 624 N N . ARG A 1 85 ? -13.649 -0.804 12.036 1.00 96.19 85 ARG A N 1
ATOM 625 C CA . ARG A 1 85 ? -13.913 -1.771 13.118 1.00 96.19 85 ARG A CA 1
ATOM 626 C C . ARG A 1 85 ? -12.643 -2.397 13.702 1.00 96.19 85 ARG A C 1
ATOM 628 O O . ARG A 1 85 ? -12.571 -2.606 14.916 1.00 96.19 85 ARG A O 1
ATOM 635 N N . VAL A 1 86 ? -11.671 -2.727 12.848 1.00 96.12 86 VAL A N 1
ATOM 636 C CA . VAL A 1 86 ? -10.367 -3.270 13.264 1.00 96.12 86 VAL A CA 1
ATOM 637 C C . VAL A 1 86 ? -9.544 -2.203 13.987 1.00 96.12 86 VAL A C 1
ATOM 639 O O . VAL A 1 86 ? -8.930 -2.503 15.010 1.00 96.12 86 VAL A O 1
ATOM 642 N N . ALA A 1 87 ? -9.545 -0.965 13.486 1.00 95.50 87 ALA A N 1
ATOM 643 C CA . ALA A 1 87 ? -8.825 0.147 14.102 1.00 95.50 87 ALA A CA 1
ATOM 644 C C . ALA A 1 87 ? -9.360 0.478 15.504 1.00 95.50 87 ALA A C 1
ATOM 646 O O . ALA A 1 87 ? -8.563 0.686 16.420 1.00 95.50 87 ALA A O 1
ATOM 647 N N . ASP A 1 88 ? -10.682 0.469 15.686 1.00 95.75 88 ASP A N 1
ATOM 648 C CA . ASP A 1 88 ? -11.316 0.693 16.988 1.00 95.75 88 ASP A CA 1
ATOM 649 C C . ASP A 1 88 ? -10.893 -0.384 18.002 1.00 95.75 88 ASP A C 1
ATOM 651 O O . ASP A 1 88 ? -10.438 -0.063 19.098 1.00 95.75 88 ASP A O 1
ATOM 655 N N . GLU A 1 89 ? -10.935 -1.666 17.619 1.00 96.19 89 GLU A N 1
ATOM 656 C CA . GLU A 1 89 ? -10.541 -2.763 18.518 1.00 96.19 89 GLU A CA 1
ATOM 657 C C . GLU A 1 89 ? -9.051 -2.719 18.879 1.00 96.19 89 GLU A C 1
ATOM 659 O O . GLU A 1 89 ? -8.684 -2.934 20.035 1.00 96.19 89 GLU A O 1
ATOM 664 N N . LEU A 1 90 ? -8.178 -2.406 17.916 1.00 96.50 90 LEU A N 1
ATOM 665 C CA . LEU A 1 90 ? -6.743 -2.239 18.167 1.00 96.50 90 LEU A CA 1
ATOM 666 C C . LEU A 1 90 ? -6.436 -1.015 19.032 1.00 96.50 90 LEU A C 1
ATOM 668 O O . LEU A 1 90 ? -5.446 -1.025 19.757 1.00 96.50 90 LEU A O 1
ATOM 672 N N . THR A 1 91 ? -7.273 0.020 18.992 1.00 96.44 91 THR A N 1
ATOM 673 C CA . THR A 1 91 ? -7.121 1.184 19.876 1.00 96.44 91 THR A CA 1
ATOM 674 C C . THR A 1 91 ? -7.387 0.806 21.336 1.00 96.44 91 THR A C 1
ATOM 676 O O . THR A 1 91 ? -6.745 1.348 22.232 1.00 96.44 91 THR A O 1
ATOM 679 N N . GLU A 1 92 ? -8.292 -0.142 21.590 1.00 95.00 92 GLU A N 1
ATOM 680 C CA . GLU A 1 92 ? -8.599 -0.629 22.941 1.00 95.00 92 GLU A CA 1
ATOM 681 C C . GLU A 1 92 ? -7.616 -1.699 23.434 1.00 95.00 92 GLU A C 1
ATOM 683 O O . GLU A 1 92 ? -7.280 -1.738 24.618 1.00 95.00 92 GLU A O 1
ATOM 688 N N . THR A 1 93 ? -7.179 -2.588 22.539 1.00 95.62 93 THR A N 1
ATOM 689 C CA . THR A 1 93 ? -6.439 -3.813 22.899 1.00 95.62 93 THR A CA 1
ATOM 690 C C . THR A 1 93 ? -4.943 -3.760 22.600 1.00 95.62 93 THR A C 1
ATOM 692 O O . THR A 1 93 ? -4.207 -4.626 23.075 1.00 95.62 93 THR A O 1
ATOM 695 N N . GLU A 1 94 ? -4.488 -2.781 21.809 1.00 95.06 94 GLU A N 1
ATOM 696 C CA . GLU A 1 94 ? -3.132 -2.596 21.253 1.00 95.06 94 GLU A CA 1
ATOM 697 C C . GLU A 1 94 ? -2.632 -3.725 20.333 1.00 95.06 94 GLU A C 1
ATOM 699 O O . GLU A 1 94 ? -1.864 -3.485 19.400 1.00 95.06 94 GLU A O 1
ATOM 704 N N . THR A 1 95 ? -3.062 -4.963 20.571 1.00 95.00 95 THR A N 1
ATOM 705 C CA . THR A 1 95 ? -2.645 -6.162 19.848 1.00 95.00 95 THR A CA 1
ATOM 706 C C . THR A 1 95 ? -3.840 -7.070 19.594 1.00 95.00 95 THR A C 1
ATOM 708 O O . THR A 1 95 ? -4.710 -7.235 20.445 1.00 95.00 95 THR A O 1
ATOM 711 N N . MET A 1 96 ? -3.866 -7.696 18.418 1.00 95.50 96 MET A N 1
ATOM 712 C CA . MET A 1 96 ? -4.956 -8.575 18.003 1.00 95.50 96 MET A CA 1
ATOM 713 C C . MET A 1 96 ? -4.397 -9.877 17.417 1.00 95.50 96 MET A C 1
ATOM 715 O O . MET A 1 96 ? -3.539 -9.824 16.531 1.00 95.50 96 MET A O 1
ATOM 719 N N . PRO A 1 97 ? -4.876 -11.052 17.864 1.00 95.50 97 PRO A N 1
ATOM 720 C CA . PRO A 1 97 ? -4.545 -12.324 17.231 1.00 95.50 97 PRO A CA 1
ATOM 721 C C . PRO A 1 97 ? -5.061 -12.404 15.789 1.00 95.50 97 PRO A C 1
ATOM 723 O O . PRO A 1 97 ? -6.134 -11.891 15.472 1.00 95.50 97 PRO A O 1
ATOM 726 N N . GLY A 1 98 ? -4.345 -13.125 14.923 1.00 92.94 98 GLY A N 1
ATOM 727 C CA . GLY A 1 98 ? -4.739 -13.286 13.518 1.00 92.94 98 GLY A CA 1
ATOM 728 C C . GLY A 1 98 ? -6.123 -13.920 13.335 1.00 92.94 98 GLY A C 1
ATOM 729 O O . GLY A 1 98 ? -6.863 -13.523 12.440 1.00 92.94 98 GLY A O 1
ATOM 730 N N . ASP A 1 99 ? -6.512 -14.857 14.200 1.00 92.88 99 ASP A N 1
ATOM 731 C CA . ASP A 1 99 ? -7.838 -15.488 14.142 1.00 92.88 99 ASP A CA 1
ATOM 732 C C . ASP A 1 99 ? -8.950 -14.482 14.439 1.00 92.88 99 ASP A C 1
ATOM 734 O O . ASP A 1 99 ? -9.946 -14.437 13.721 1.00 92.88 99 ASP A O 1
ATOM 738 N N . ARG A 1 100 ? -8.720 -13.586 15.407 1.00 93.94 100 ARG A N 1
ATOM 739 C CA . ARG A 1 100 ? -9.660 -12.516 15.738 1.00 93.94 100 ARG A CA 1
ATOM 740 C C . ARG A 1 100 ? -9.833 -11.533 14.580 1.00 93.94 100 ARG A C 1
ATOM 742 O O . ARG A 1 100 ? -10.952 -11.139 14.267 1.00 93.94 100 ARG A O 1
ATOM 749 N N . LEU A 1 101 ? -8.743 -11.185 13.896 1.00 93.81 101 LEU A N 1
ATOM 750 C CA . LEU A 1 101 ? -8.812 -10.361 12.689 1.00 93.81 101 LEU A CA 1
ATOM 751 C C . LEU A 1 101 ? -9.641 -11.043 11.589 1.00 93.81 101 LEU A C 1
ATOM 753 O O . LEU A 1 101 ? -10.464 -10.393 10.947 1.00 93.81 101 LEU A O 1
ATOM 757 N N . ARG A 1 102 ? -9.448 -12.351 11.376 1.00 92.31 102 ARG A N 1
ATOM 758 C CA . ARG A 1 102 ? -10.212 -13.118 10.378 1.00 92.31 102 ARG A CA 1
ATOM 759 C C . ARG A 1 102 ? -11.698 -13.189 10.716 1.00 92.31 102 ARG A C 1
ATOM 761 O O . ARG A 1 102 ? -12.503 -13.077 9.799 1.00 92.31 102 ARG A O 1
ATOM 768 N N . GLU A 1 103 ? -12.055 -13.337 11.991 1.00 93.56 103 GLU A N 1
ATOM 769 C CA . GLU A 1 103 ? -13.451 -13.268 12.442 1.00 93.56 103 GLU A CA 1
ATOM 770 C C . GLU A 1 103 ? -14.091 -11.936 12.047 1.00 93.56 103 GLU A C 1
ATOM 772 O O . GLU A 1 103 ? -15.139 -11.943 11.411 1.00 93.56 103 GLU A O 1
ATOM 777 N N . ILE A 1 104 ? -13.426 -10.809 12.339 1.00 94.25 104 ILE A N 1
ATOM 778 C CA . ILE A 1 104 ? -13.936 -9.480 11.976 1.00 94.25 104 ILE A CA 1
ATOM 779 C C . ILE A 1 104 ? -14.074 -9.360 10.456 1.00 94.25 104 ILE A C 1
ATOM 781 O O . ILE A 1 104 ? -15.113 -8.932 9.972 1.00 94.25 104 ILE A O 1
ATOM 785 N N . ILE A 1 105 ? -13.062 -9.764 9.681 1.00 94.06 105 ILE A N 1
ATOM 786 C CA . ILE A 1 105 ? -13.113 -9.692 8.210 1.00 94.06 105 ILE A CA 1
ATOM 787 C C . ILE A 1 105 ? -14.278 -10.522 7.648 1.00 94.06 105 ILE A C 1
ATOM 789 O O . ILE A 1 105 ? -14.957 -10.064 6.726 1.00 94.06 105 ILE A O 1
ATOM 793 N N . ALA A 1 106 ? -14.539 -11.703 8.215 1.00 93.44 106 ALA A N 1
ATOM 794 C CA . ALA A 1 106 ? -15.622 -12.589 7.789 1.00 93.44 106 ALA A CA 1
ATOM 795 C C . ALA A 1 106 ? -17.025 -11.984 7.987 1.00 93.44 106 ALA A C 1
ATOM 797 O O . ALA A 1 106 ? -17.971 -12.423 7.335 1.00 93.44 106 ALA A O 1
ATOM 798 N N . GLU A 1 107 ? -17.174 -10.966 8.843 1.00 94.06 107 GLU A N 1
ATOM 799 C CA . GLU A 1 107 ? -18.431 -10.221 9.004 1.00 94.06 107 GLU A CA 1
ATOM 800 C C . GLU A 1 107 ? -18.731 -9.300 7.805 1.00 94.06 107 GLU A C 1
ATOM 802 O O . GLU A 1 107 ? -19.892 -8.968 7.561 1.00 94.06 107 GLU A O 1
ATOM 807 N N . TYR A 1 108 ? -17.708 -8.895 7.042 1.00 92.56 108 TYR A N 1
ATOM 808 C CA . TYR A 1 108 ? -17.834 -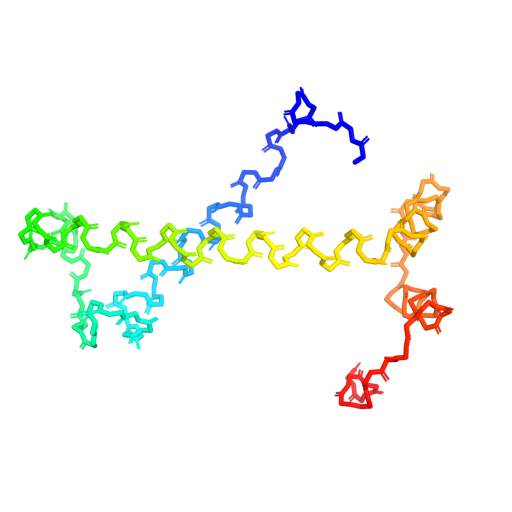7.934 5.937 1.00 92.56 108 TYR A CA 1
ATOM 809 C C . TYR A 1 108 ? -17.614 -8.551 4.554 1.00 92.56 108 TYR A C 1
ATOM 811 O O . TYR A 1 108 ? -18.154 -8.044 3.570 1.00 92.56 108 TYR A O 1
ATOM 819 N N . VAL A 1 109 ? -16.805 -9.609 4.458 1.00 88.75 109 VAL A N 1
ATOM 820 C CA . VAL A 1 109 ? -16.403 -10.217 3.185 1.00 88.75 109 VAL A CA 1
ATOM 821 C C . VAL A 1 109 ? -16.398 -11.734 3.305 1.00 88.75 109 VAL A C 1
ATOM 823 O O . VAL A 1 109 ? -15.895 -12.298 4.274 1.00 88.75 109 VAL A O 1
ATOM 826 N N . GLU A 1 110 ? -16.904 -12.412 2.276 1.00 85.88 110 GLU A N 1
ATOM 827 C CA . GLU A 1 110 ? -16.775 -13.861 2.172 1.00 85.88 110 GLU A CA 1
ATOM 828 C C . GLU A 1 110 ? -15.311 -14.237 1.905 1.00 85.88 110 GLU A C 1
ATOM 830 O O . GLU A 1 110 ? -14.729 -13.869 0.881 1.00 85.88 110 GLU A O 1
ATOM 835 N N . ILE A 1 111 ? -14.695 -14.956 2.844 1.00 79.00 111 ILE A N 1
ATOM 836 C CA . ILE A 1 111 ? -13.284 -15.334 2.749 1.00 79.00 111 ILE A CA 1
ATOM 837 C C . ILE A 1 111 ? -13.141 -16.493 1.750 1.00 79.00 111 ILE A C 1
ATOM 839 O O . ILE A 1 111 ? -13.713 -17.564 1.973 1.00 79.00 111 ILE A O 1
ATOM 843 N N . PRO A 1 112 ? -12.349 -16.341 0.668 1.00 79.69 112 PRO A N 1
ATOM 844 C CA . PRO A 1 112 ? -12.154 -17.413 -0.298 1.00 79.69 112 PRO A CA 1
ATOM 845 C C . PRO A 1 112 ? -11.545 -18.659 0.355 1.00 79.69 112 PRO A C 1
ATOM 847 O O . PRO A 1 112 ? -10.532 -18.588 1.052 1.00 79.69 112 PRO A O 1
ATOM 850 N N . SER A 1 113 ? -12.110 -19.829 0.053 1.00 70.69 113 SER A N 1
ATOM 851 C CA . SER A 1 113 ? -11.760 -21.119 0.671 1.00 70.69 113 SER A CA 1
ATOM 852 C C . SER A 1 113 ? -10.283 -21.526 0.556 1.00 70.69 113 SER A C 1
ATOM 854 O O . SER A 1 113 ? -9.793 -22.282 1.391 1.00 70.69 113 SER A O 1
ATOM 856 N N . LYS A 1 114 ? -9.537 -20.991 -0.422 1.00 62.28 114 LYS A N 1
ATOM 857 C CA . LYS A 1 114 ? -8.082 -21.203 -0.554 1.00 62.28 114 LYS A CA 1
ATOM 858 C C . LYS A 1 114 ? -7.255 -20.611 0.599 1.00 62.28 114 LYS A C 1
ATOM 860 O O . LYS A 1 114 ? -6.126 -21.046 0.785 1.00 62.28 114 LYS A O 1
ATOM 865 N N . LEU A 1 115 ? -7.798 -19.657 1.359 1.00 53.34 115 LEU A N 1
ATOM 866 C CA . LEU A 1 115 ? -7.145 -19.026 2.516 1.00 53.34 115 LEU A CA 1
ATOM 867 C C . LEU A 1 115 ? -7.596 -19.605 3.865 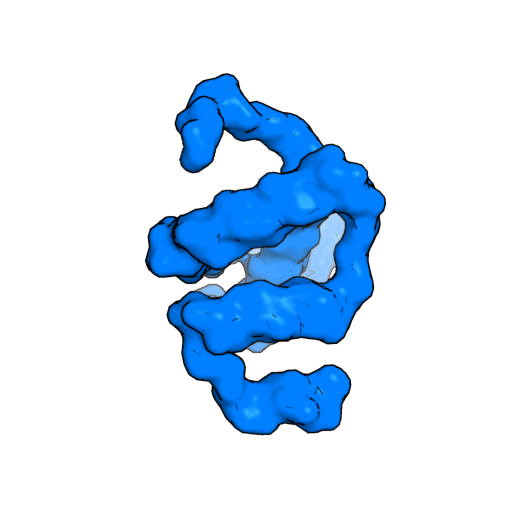1.00 53.34 115 LEU A C 1
ATOM 869 O O . LEU A 1 115 ? -6.982 -19.306 4.881 1.00 53.34 115 LEU A O 1
ATOM 873 N N . ALA A 1 116 ? -8.631 -20.450 3.888 1.00 48.28 116 ALA A N 1
ATOM 874 C CA . ALA A 1 116 ? -9.139 -21.069 5.116 1.00 48.28 116 ALA A CA 1
ATOM 875 C C . ALA A 1 116 ? -8.277 -22.249 5.619 1.00 48.28 116 ALA A C 1
ATOM 877 O O . ALA A 1 116 ? -8.569 -22.814 6.668 1.00 48.28 116 ALA A O 1
ATOM 878 N N . ALA A 1 117 ? -7.244 -22.643 4.862 1.00 42.44 117 ALA A N 1
ATOM 879 C CA . ALA A 1 117 ? -6.426 -23.835 5.104 1.00 42.44 117 ALA A CA 1
ATOM 880 C C . ALA A 1 117 ? -4.954 -23.537 5.466 1.00 42.44 117 ALA A C 1
ATOM 882 O O . ALA A 1 117 ? -4.131 -24.453 5.401 1.00 42.44 117 ALA A O 1
ATOM 883 N N . VAL A 1 118 ? -4.618 -22.287 5.817 1.00 43.53 118 VAL A N 1
ATOM 884 C CA . VAL A 1 118 ? -3.275 -21.888 6.288 1.00 43.53 118 VAL A CA 1
ATOM 885 C C . VAL A 1 118 ? -3.342 -21.319 7.696 1.00 43.53 118 VAL A C 1
ATOM 887 O O . VAL A 1 118 ? -4.076 -20.321 7.891 1.00 43.53 118 VAL A O 1
#

Secondary structure (DSSP, 8-state):
---GGG--GGGHHHHHHHHHHHHHHHHTS--STT-S------GGG-----HHHHHHHHHHHHHHHHHHHHHHHHHHHHTHHHHHHHHHHHHHHS---HHHHHHHHHHHSPPPGGGTT-

Radius of gyration: 19.45 Å; chains: 1; bounding box: 49×40×46 Å